Protein AF-A0A928EBF9-F1 (afdb_monomer)

Sequence (90 aa):
MNLFTSDSFRLLCLLTDLQTDTIDGKRVRESQEEIAELFHVSKGKLNPLMQSLVASGCIEKYRARSGYTVTLLGKQVVELIGQLDSMEER

Mean predicted aligned error: 4.14 Å

pLDDT: mean 90.75, std 10.52, range [46.97, 98.25]

Structure (mmCIF, N/CA/C/O backbone):
data_AF-A0A928EBF9-F1
#
_entry.id   AF-A0A928EBF9-F1
#
loop_
_atom_site.group_PDB
_atom_site.id
_atom_site.type_symbol
_atom_site.label_atom_id
_atom_site.label_alt_id
_atom_site.label_comp_id
_atom_site.label_asym_id
_atom_site.label_entity_id
_atom_site.label_seq_id
_atom_site.pdbx_PDB_ins_code
_atom_site.Cartn_x
_atom_site.Cartn_y
_atom_site.Cartn_z
_atom_site.occupancy
_atom_site.B_iso_or_equiv
_atom_site.auth_seq_id
_atom_site.auth_comp_id
_atom_site.auth_asym_id
_atom_site.auth_atom_id
_atom_site.pdbx_PDB_model_num
ATOM 1 N N . MET A 1 1 ? -13.732 7.999 14.060 1.00 46.97 1 MET A N 1
ATOM 2 C CA . MET A 1 1 ? -12.882 6.803 13.884 1.00 46.97 1 MET A CA 1
ATOM 3 C C . MET A 1 1 ? -13.820 5.720 13.396 1.00 46.97 1 MET A C 1
ATOM 5 O O . MET A 1 1 ? -14.687 5.327 14.162 1.00 46.97 1 MET A O 1
ATOM 9 N N . ASN A 1 2 ? -13.759 5.379 12.111 1.00 63.19 2 ASN A N 1
ATOM 10 C CA . ASN A 1 2 ? -14.669 4.409 11.505 1.00 63.19 2 ASN A CA 1
ATOM 11 C C . ASN A 1 2 ? -14.192 2.986 11.852 1.00 63.19 2 ASN A C 1
ATOM 13 O O . ASN A 1 2 ? -12.983 2.733 11.911 1.00 63.19 2 ASN A O 1
ATOM 17 N N . LEU A 1 3 ? -15.139 2.081 12.115 1.00 76.00 3 LEU A N 1
ATOM 18 C CA . LEU A 1 3 ? -14.907 0.719 12.610 1.00 76.00 3 LEU A CA 1
ATOM 19 C C . LEU A 1 3 ? -13.924 -0.093 11.742 1.00 76.00 3 LEU A C 1
ATOM 21 O O . LEU A 1 3 ? -13.218 -0.956 12.261 1.00 76.00 3 LEU A O 1
ATOM 25 N N . PHE A 1 4 ? -13.842 0.208 10.445 1.00 79.81 4 PHE A N 1
ATOM 26 C CA . PHE A 1 4 ? -13.038 -0.519 9.461 1.00 79.81 4 PHE A CA 1
ATOM 27 C C . PHE A 1 4 ? -11.756 0.224 9.037 1.00 79.81 4 PHE A C 1
ATOM 29 O O . PHE A 1 4 ? -10.948 -0.302 8.268 1.00 79.81 4 PHE A O 1
ATOM 36 N N . THR A 1 5 ? -11.502 1.416 9.590 1.00 81.69 5 THR A N 1
ATOM 37 C CA . THR A 1 5 ? -10.336 2.252 9.243 1.00 81.69 5 THR A CA 1
ATOM 38 C C . THR A 1 5 ? -9.090 1.913 10.071 1.00 81.69 5 THR A C 1
ATOM 40 O O . THR A 1 5 ? -8.729 2.595 11.028 1.00 81.69 5 THR A O 1
ATOM 43 N N . SER A 1 6 ? -8.398 0.835 9.688 1.00 91.81 6 SER A N 1
ATOM 44 C CA . SER A 1 6 ? -7.103 0.439 10.273 1.00 91.81 6 SER A CA 1
ATOM 45 C C . SER A 1 6 ? -5.897 1.082 9.566 1.00 91.81 6 SER A C 1
ATOM 47 O O . SER A 1 6 ? -5.998 1.518 8.420 1.00 91.81 6 SER A O 1
ATOM 49 N N . ASP A 1 7 ? -4.718 1.077 10.204 1.00 95.06 7 ASP A N 1
ATOM 50 C CA . ASP A 1 7 ? -3.458 1.486 9.551 1.00 95.06 7 ASP A CA 1
ATOM 51 C C . ASP A 1 7 ? -3.169 0.634 8.294 1.00 95.06 7 ASP A C 1
ATOM 53 O O . ASP A 1 7 ? -2.703 1.162 7.288 1.00 95.06 7 ASP A O 1
ATOM 57 N N . SER A 1 8 ? -3.499 -0.664 8.299 1.00 95.38 8 SER A N 1
ATOM 58 C CA . SER A 1 8 ? -3.366 -1.519 7.108 1.00 95.38 8 SER A CA 1
ATOM 59 C C . SER A 1 8 ? -4.316 -1.098 5.988 1.00 95.38 8 SER A C 1
ATOM 61 O O . SER A 1 8 ? -3.906 -1.064 4.832 1.00 95.38 8 SER A O 1
ATOM 63 N N . PHE A 1 9 ? -5.561 -0.746 6.317 1.00 95.75 9 PHE A N 1
ATOM 64 C CA . PHE A 1 9 ? -6.523 -0.255 5.330 1.00 95.75 9 PHE A CA 1
ATOM 65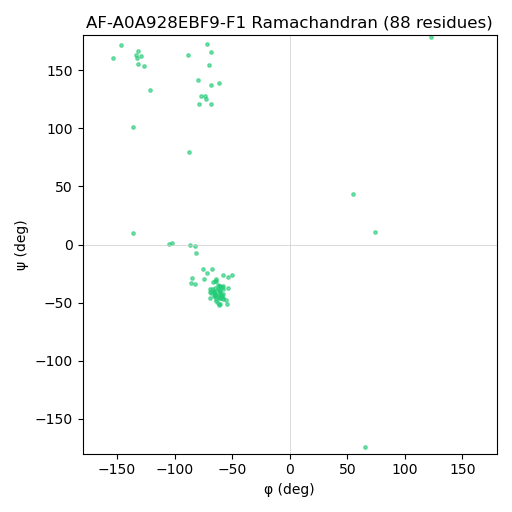 C C . PHE A 1 9 ? -6.074 1.077 4.720 1.00 95.75 9 PHE A C 1
ATOM 67 O O . PHE A 1 9 ? -6.020 1.213 3.503 1.00 95.75 9 PHE A O 1
ATOM 74 N N . ARG A 1 10 ? -5.648 2.032 5.553 1.00 96.56 10 ARG A N 1
ATOM 75 C CA . ARG A 1 10 ? -5.119 3.322 5.083 1.00 96.56 10 ARG A CA 1
ATOM 76 C C . ARG A 1 10 ? -3.910 3.140 4.163 1.00 96.56 10 ARG A C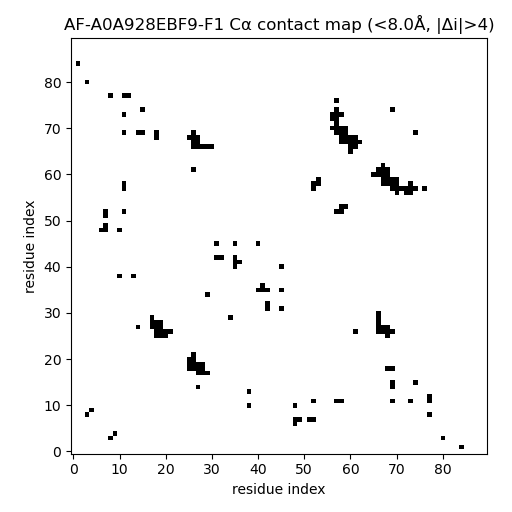 1
ATOM 78 O O . ARG A 1 10 ? -3.789 3.850 3.169 1.00 96.56 10 ARG A O 1
ATOM 85 N N . LEU A 1 11 ? -3.036 2.179 4.472 1.00 97.69 11 LEU A N 1
ATOM 86 C CA . LEU A 1 11 ? -1.910 1.834 3.608 1.00 97.69 11 LEU A CA 1
ATOM 87 C C . LEU A 1 11 ? -2.381 1.233 2.277 1.00 97.69 11 LEU A C 1
ATOM 89 O O . LEU A 1 11 ? -1.840 1.582 1.236 1.00 97.69 11 LEU A O 1
ATOM 93 N N . LEU A 1 12 ? -3.399 0.368 2.286 1.00 98.00 12 LEU A N 1
ATOM 94 C CA . LEU A 1 12 ? -3.981 -0.186 1.061 1.00 98.00 12 LEU A CA 1
ATOM 95 C C . LEU A 1 12 ? -4.564 0.906 0.150 1.00 98.00 12 LEU A C 1
ATOM 97 O O . LEU A 1 12 ? -4.357 0.842 -1.063 1.00 98.00 12 LEU A O 1
ATOM 101 N N . CYS A 1 13 ? -5.230 1.918 0.716 1.00 97.69 13 CYS A N 1
ATOM 102 C CA . CYS A 1 13 ? -5.701 3.082 -0.040 1.00 97.69 13 CYS A CA 1
ATOM 103 C C . CYS A 1 13 ? -4.527 3.828 -0.689 1.00 97.69 13 CYS A C 1
ATOM 105 O O . CYS A 1 13 ? -4.515 3.987 -1.906 1.00 97.69 13 CYS A O 1
ATOM 107 N N . LEU A 1 14 ? -3.484 4.159 0.085 1.00 97.88 14 LEU A N 1
ATOM 108 C CA . LEU A 1 14 ? -2.282 4.811 -0.448 1.00 97.88 14 LEU A CA 1
ATOM 109 C C . LEU A 1 14 ? -1.652 4.003 -1.596 1.00 97.88 14 LEU A C 1
ATOM 111 O O . LEU A 1 14 ? -1.341 4.553 -2.647 1.00 97.88 14 LEU A O 1
ATOM 115 N N . LEU A 1 15 ? -1.477 2.689 -1.430 1.00 97.75 15 LEU A N 1
ATOM 116 C CA . LEU A 1 15 ? -0.911 1.834 -2.481 1.00 97.75 15 LEU A CA 1
ATOM 117 C C . LEU A 1 15 ? -1.804 1.771 -3.728 1.00 97.75 15 LEU A C 1
ATOM 119 O O . LEU A 1 15 ? -1.296 1.585 -4.833 1.00 97.75 15 LEU A O 1
ATOM 123 N N . THR A 1 16 ? -3.120 1.910 -3.562 1.00 97.56 16 THR A N 1
ATOM 124 C CA . THR A 1 16 ? -4.071 1.964 -4.679 1.00 97.56 16 THR A CA 1
ATOM 125 C C . THR A 1 16 ? -3.894 3.252 -5.478 1.00 97.56 16 THR A C 1
ATOM 127 O O . THR A 1 16 ? -3.848 3.177 -6.705 1.00 97.56 16 THR A O 1
ATOM 130 N N . ASP A 1 17 ? -3.702 4.383 -4.797 1.00 97.44 17 ASP A N 1
ATOM 131 C CA . ASP A 1 17 ? -3.471 5.692 -5.420 1.00 97.44 17 ASP A CA 1
ATOM 132 C C . ASP A 1 17 ? -2.107 5.775 -6.123 1.00 97.44 17 ASP A C 1
ATOM 134 O O . ASP A 1 17 ? -1.991 6.347 -7.206 1.00 97.44 1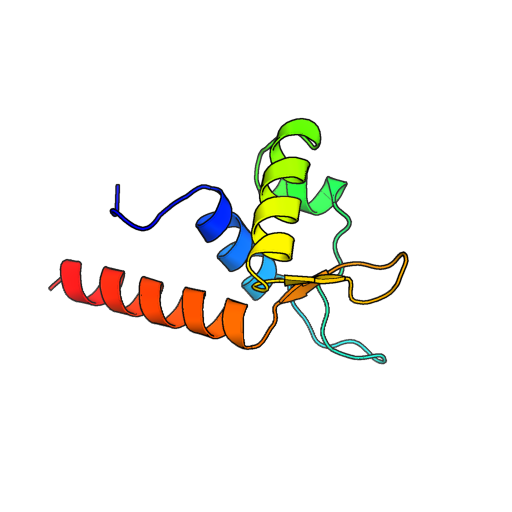7 ASP A O 1
ATOM 138 N N . LEU A 1 18 ? -1.069 5.168 -5.535 1.00 96.38 18 LEU A N 1
ATOM 139 C CA . LEU A 1 18 ? 0.282 5.127 -6.112 1.00 96.38 18 LEU A CA 1
ATOM 140 C C . LEU A 1 18 ? 0.413 4.140 -7.283 1.00 96.38 18 LEU A C 1
ATOM 142 O O . LEU A 1 18 ? 1.348 4.227 -8.084 1.00 96.38 18 LEU A O 1
ATOM 146 N N . GLN A 1 19 ? -0.487 3.158 -7.391 1.00 95.50 19 GLN A N 1
ATOM 147 C CA . GLN A 1 19 ? -0.395 2.156 -8.443 1.00 95.50 19 GLN A CA 1
ATOM 148 C C . GLN A 1 19 ? -0.663 2.774 -9.817 1.00 95.50 19 GLN A C 1
ATOM 150 O O . GLN A 1 19 ? -1.758 3.238 -10.120 1.00 95.50 19 GLN A O 1
ATOM 155 N N . THR A 1 20 ? 0.321 2.661 -10.704 1.00 93.75 20 THR A N 1
ATOM 156 C CA . THR A 1 20 ? 0.268 3.248 -12.044 1.00 93.75 20 THR A CA 1
ATOM 157 C C . THR A 1 20 ? 0.613 2.228 -13.125 1.00 93.75 20 THR A C 1
ATOM 159 O O . THR A 1 20 ? 1.205 1.176 -12.856 1.00 93.75 20 THR A O 1
ATOM 162 N N . ASP A 1 21 ? 0.245 2.537 -14.366 1.00 92.06 21 ASP A N 1
ATOM 163 C CA . ASP A 1 21 ? 0.650 1.763 -15.532 1.00 92.06 21 ASP A CA 1
ATOM 164 C C . ASP A 1 21 ? 2.160 1.914 -15.789 1.00 92.06 21 ASP A C 1
ATOM 166 O O . ASP A 1 21 ? 2.765 2.991 -15.696 1.00 92.06 21 ASP A O 1
ATOM 170 N N . THR A 1 22 ? 2.804 0.794 -16.103 1.00 83.88 22 THR A N 1
ATOM 171 C CA . THR A 1 22 ? 4.195 0.751 -16.562 1.00 83.88 22 THR A CA 1
ATOM 172 C C . THR A 1 22 ? 4.293 -0.121 -17.803 1.00 83.88 22 THR A C 1
ATOM 174 O O . THR A 1 22 ? 3.362 -0.863 -18.115 1.00 83.88 22 THR A O 1
ATOM 177 N N . ILE A 1 23 ? 5.428 -0.053 -18.501 1.00 83.94 23 ILE A N 1
ATOM 178 C CA . ILE A 1 23 ? 5.651 -0.822 -19.734 1.00 83.94 23 ILE A CA 1
ATOM 179 C C . ILE A 1 23 ? 5.509 -2.338 -19.518 1.00 83.94 23 ILE A C 1
ATOM 181 O O . ILE A 1 23 ? 5.130 -3.061 -20.430 1.00 83.94 23 ILE A O 1
ATOM 185 N N . ASP A 1 24 ? 5.753 -2.791 -18.287 1.00 83.06 24 ASP A N 1
ATOM 186 C CA . ASP A 1 24 ? 5.745 -4.194 -17.894 1.00 83.06 24 ASP A CA 1
ATOM 187 C C . ASP A 1 24 ? 4.452 -4.592 -17.135 1.00 83.06 24 ASP A C 1
ATOM 189 O O . ASP A 1 24 ? 4.335 -5.720 -16.650 1.00 83.06 24 ASP A O 1
ATOM 193 N N . GLY A 1 25 ? 3.498 -3.671 -16.945 1.00 86.56 25 GLY A N 1
ATOM 194 C CA . GLY A 1 25 ? 2.265 -3.881 -16.169 1.00 86.56 25 GLY A CA 1
ATOM 195 C C . GLY A 1 25 ? 2.065 -2.901 -15.005 1.00 86.56 25 GLY A C 1
ATOM 196 O O . GLY A 1 25 ? 2.891 -2.021 -14.757 1.00 86.56 25 GLY A O 1
ATOM 197 N N . LYS A 1 26 ? 0.943 -3.030 -14.286 1.00 90.69 26 LYS A N 1
ATOM 198 C CA . LYS A 1 26 ? 0.567 -2.127 -13.182 1.00 90.69 26 LYS A CA 1
ATOM 199 C C . LYS A 1 26 ? 1.345 -2.429 -11.904 1.00 90.69 26 LYS A C 1
ATOM 201 O O . LYS A 1 26 ? 1.324 -3.564 -11.426 1.00 90.69 26 LYS A O 1
ATOM 206 N N . ARG A 1 27 ? 1.979 -1.406 -11.325 1.00 93.75 27 ARG A N 1
ATOM 207 C CA . ARG A 1 27 ? 2.691 -1.513 -10.042 1.00 93.75 27 ARG A CA 1
ATOM 208 C C . ARG A 1 27 ? 2.765 -0.182 -9.303 1.00 93.75 27 ARG A C 1
ATOM 210 O O . ARG A 1 27 ? 2.687 0.880 -9.918 1.00 93.75 27 ARG A O 1
ATOM 217 N N . VAL A 1 28 ? 3.024 -0.269 -8.005 1.00 94.62 28 VAL A N 1
ATOM 218 C CA . VAL A 1 28 ? 3.550 0.830 -7.186 1.00 94.62 28 VAL A CA 1
ATOM 219 C C . VAL A 1 28 ? 5.033 1.012 -7.533 1.00 94.62 28 VAL A C 1
ATOM 221 O O . VAL A 1 28 ? 5.793 0.030 -7.606 1.00 94.62 28 VAL A O 1
ATOM 224 N N . ARG A 1 29 ? 5.442 2.244 -7.861 1.00 92.12 29 ARG A N 1
ATOM 225 C CA . ARG A 1 29 ? 6.809 2.533 -8.337 1.00 92.12 29 ARG A CA 1
ATOM 226 C C . ARG A 1 29 ? 7.780 2.749 -7.188 1.00 92.12 29 ARG A C 1
ATOM 228 O O . ARG A 1 29 ? 8.940 2.359 -7.316 1.00 92.12 29 ARG A O 1
ATOM 235 N N . GLU A 1 30 ? 7.251 3.308 -6.117 1.00 93.56 30 GLU A N 1
ATOM 236 C CA . GLU A 1 30 ? 7.886 3.704 -4.880 1.00 93.56 30 GLU A CA 1
ATOM 237 C C . GLU A 1 30 ? 8.491 2.489 -4.164 1.00 93.56 30 GLU A C 1
ATOM 239 O O . GLU A 1 30 ? 7.927 1.389 -4.107 1.00 93.56 30 GLU A O 1
ATOM 244 N N . SER A 1 31 ? 9.678 2.702 -3.615 1.00 92.12 31 SER A N 1
ATOM 245 C CA . SER A 1 31 ? 10.352 1.808 -2.682 1.00 92.12 31 SER A CA 1
ATOM 246 C C . SER A 1 31 ? 9.622 1.755 -1.337 1.00 92.12 31 SER A C 1
ATOM 248 O O . SER A 1 31 ? 8.775 2.589 -1.026 1.00 92.12 31 SER A O 1
ATOM 250 N N . GLN A 1 32 ? 9.954 0.772 -0.494 1.00 91.38 32 GLN A N 1
ATOM 251 C CA . GLN A 1 32 ? 9.374 0.715 0.852 1.00 91.38 32 GLN A CA 1
ATOM 252 C C . GLN A 1 32 ? 9.789 1.906 1.720 1.00 91.38 32 GLN A C 1
ATOM 254 O O . GLN A 1 32 ? 9.012 2.314 2.575 1.00 91.38 32 GLN A O 1
ATOM 259 N N . GLU A 1 33 ? 10.987 2.451 1.525 1.00 93.69 33 GLU A N 1
ATOM 260 C CA . GLU A 1 33 ? 11.427 3.686 2.167 1.00 93.69 33 GLU A CA 1
ATOM 261 C C . GLU A 1 33 ? 10.542 4.872 1.764 1.00 93.69 33 GLU A C 1
ATOM 263 O O . GLU A 1 33 ? 9.972 5.515 2.640 1.00 93.69 33 GLU A O 1
ATOM 268 N N . GLU A 1 34 ? 10.336 5.093 0.463 1.00 96.00 34 GLU A N 1
ATOM 269 C CA . GLU A 1 34 ? 9.467 6.171 -0.039 1.00 96.00 34 GLU A CA 1
ATOM 270 C C . GLU A 1 34 ? 8.015 5.985 0.427 1.00 96.00 34 GLU A C 1
ATOM 272 O O . GLU A 1 34 ? 7.376 6.933 0.876 1.00 96.00 34 GLU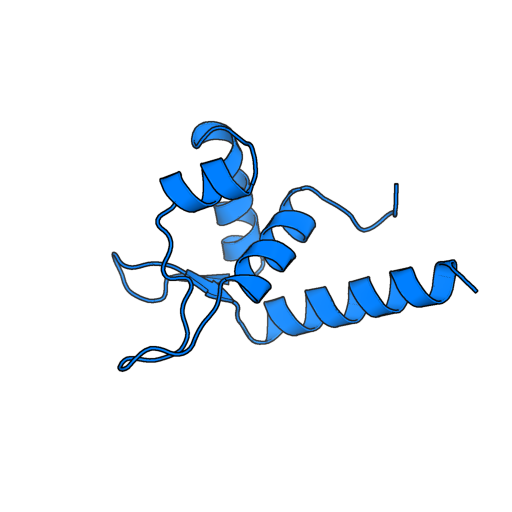 A O 1
ATOM 277 N N . ILE A 1 35 ? 7.496 4.750 0.414 1.00 96.88 35 ILE A N 1
ATOM 278 C CA . ILE A 1 35 ? 6.160 4.446 0.951 1.00 96.88 35 ILE A CA 1
ATOM 279 C C . ILE A 1 35 ? 6.094 4.759 2.453 1.00 96.88 35 ILE A C 1
ATOM 281 O O . ILE A 1 35 ? 5.076 5.260 2.922 1.00 96.88 35 ILE A O 1
ATOM 285 N N . ALA A 1 36 ? 7.149 4.482 3.226 1.00 97.00 36 ALA A N 1
ATOM 286 C CA . ALA A 1 36 ? 7.174 4.766 4.662 1.00 97.00 36 ALA A CA 1
ATOM 287 C C . ALA A 1 36 ? 7.125 6.276 4.931 1.00 97.00 36 ALA A C 1
ATOM 289 O O . ALA A 1 36 ? 6.399 6.716 5.824 1.00 97.00 36 ALA A O 1
ATOM 290 N N . GLU A 1 37 ? 7.846 7.060 4.128 1.00 97.94 37 GLU A N 1
ATOM 291 C CA . GLU A 1 37 ? 7.835 8.523 4.179 1.00 97.94 37 GLU A CA 1
ATOM 292 C C . GLU A 1 37 ? 6.457 9.092 3.818 1.00 97.94 37 GLU A C 1
ATOM 294 O O . GLU A 1 37 ? 5.909 9.885 4.588 1.00 97.94 37 GLU A O 1
ATOM 299 N N . LEU A 1 38 ? 5.859 8.624 2.714 1.00 98.00 38 LEU A N 1
ATOM 300 C CA . LEU A 1 38 ? 4.510 9.006 2.273 1.00 98.00 38 LEU A CA 1
ATOM 301 C C . LEU A 1 38 ? 3.427 8.607 3.283 1.00 98.00 38 LEU A C 1
ATOM 303 O O . LEU A 1 38 ? 2.449 9.326 3.467 1.00 98.00 38 LEU A O 1
ATOM 307 N N . PHE A 1 39 ? 3.601 7.470 3.958 1.00 97.50 39 PHE A N 1
ATOM 308 C CA . PHE A 1 39 ? 2.680 6.983 4.983 1.00 97.50 39 PHE A CA 1
ATOM 309 C C . PHE A 1 39 ? 2.977 7.547 6.385 1.00 97.50 39 PHE A C 1
ATOM 311 O O . PHE A 1 39 ? 2.269 7.233 7.342 1.00 97.50 39 PHE A O 1
ATOM 318 N N . HIS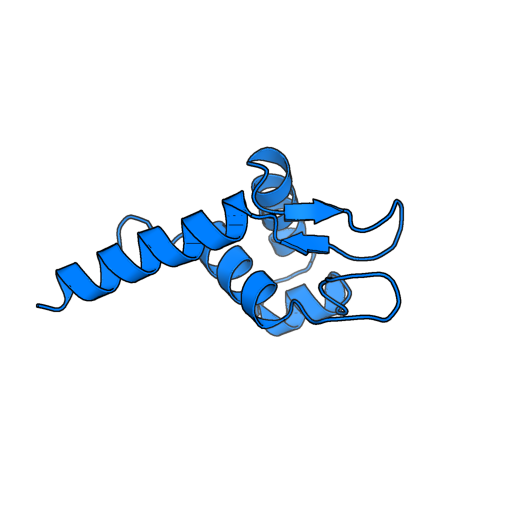 A 1 40 ? 4.011 8.385 6.518 1.00 97.25 40 HIS A N 1
ATOM 319 C CA . HIS A 1 40 ? 4.442 9.031 7.761 1.00 97.25 40 HIS A CA 1
ATOM 320 C C . HIS A 1 40 ? 4.729 8.053 8.912 1.00 97.25 40 HIS A C 1
ATOM 322 O O . HIS A 1 40 ? 4.360 8.280 10.068 1.00 97.25 40 HIS A O 1
ATOM 328 N N . VAL A 1 41 ? 5.409 6.948 8.606 1.00 97.31 41 VAL A N 1
ATOM 329 C CA . VAL A 1 41 ? 5.826 5.942 9.591 1.00 97.31 41 VAL A CA 1
ATOM 330 C C . VAL A 1 41 ? 7.284 5.544 9.389 1.00 97.31 41 VAL A C 1
ATOM 332 O O . VAL A 1 41 ? 7.869 5.741 8.331 1.00 97.31 41 VAL A O 1
ATOM 335 N N . SER A 1 42 ? 7.892 4.922 10.398 1.00 96.56 42 SER A N 1
ATOM 336 C CA . SER A 1 42 ? 9.195 4.288 10.204 1.00 96.56 42 SER A CA 1
ATOM 337 C C . SER A 1 42 ? 9.067 3.037 9.330 1.00 96.56 42 SER A C 1
ATOM 339 O O . SER A 1 42 ? 8.046 2.343 9.356 1.00 96.56 42 SER A O 1
ATOM 341 N N . LYS A 1 43 ? 10.149 2.661 8.639 1.00 92.75 43 LYS A N 1
ATOM 342 C CA . LYS A 1 43 ? 10.222 1.389 7.898 1.00 92.75 43 LYS A CA 1
ATOM 343 C C . LYS A 1 43 ? 9.887 0.176 8.778 1.00 92.75 43 LYS A C 1
ATOM 345 O O . LYS A 1 43 ? 9.219 -0.756 8.335 1.00 92.75 43 LYS A O 1
ATOM 350 N N . GLY A 1 44 ? 10.313 0.207 10.044 1.00 94.81 44 GLY A N 1
ATOM 351 C CA . GLY A 1 44 ? 10.010 -0.837 11.025 1.00 94.81 44 GLY A CA 1
ATOM 352 C C . GLY A 1 44 ? 8.510 -1.000 11.288 1.00 94.81 44 GLY A C 1
ATOM 353 O O . GLY A 1 44 ? 8.053 -2.127 11.448 1.00 94.81 44 GLY A O 1
ATOM 354 N N . LYS A 1 45 ? 7.739 0.097 11.268 1.00 95.88 45 LYS A N 1
ATOM 355 C CA . LYS A 1 45 ? 6.275 0.062 11.391 1.00 95.88 45 LYS A CA 1
ATOM 356 C C . LYS A 1 45 ? 5.586 -0.257 10.057 1.00 95.88 45 LYS A C 1
ATOM 358 O O . LYS A 1 45 ? 4.574 -0.951 10.065 1.00 95.88 45 LYS A O 1
ATOM 363 N N . LEU A 1 46 ? 6.133 0.186 8.921 1.00 97.00 46 LEU A N 1
ATOM 364 C CA . LEU A 1 46 ? 5.571 -0.116 7.600 1.00 97.00 46 LEU A CA 1
ATOM 365 C C . LEU A 1 46 ? 5.629 -1.617 7.276 1.00 97.00 46 LEU A C 1
ATOM 367 O O . LEU A 1 46 ? 4.664 -2.182 6.765 1.00 97.00 46 LEU A O 1
ATOM 371 N N . ASN A 1 47 ? 6.750 -2.276 7.576 1.00 94.94 47 ASN A N 1
ATOM 372 C CA . ASN A 1 47 ? 6.984 -3.666 7.182 1.00 94.94 47 ASN A CA 1
ATOM 373 C C . ASN A 1 47 ? 5.875 -4.637 7.639 1.00 94.94 47 ASN A C 1
ATOM 375 O O . ASN A 1 47 ? 5.354 -5.353 6.783 1.00 94.94 47 ASN A O 1
ATOM 379 N N . PRO A 1 48 ? 5.460 -4.665 8.921 1.00 96.25 48 PRO A N 1
ATOM 380 C CA . PRO A 1 48 ? 4.338 -5.493 9.362 1.00 96.25 48 PRO A CA 1
ATOM 381 C C . PRO A 1 48 ? 3.020 -5.188 8.640 1.00 96.25 48 PRO A C 1
ATOM 383 O O . PRO A 1 48 ? 2.277 -6.115 8.328 1.00 96.25 48 PRO A O 1
ATOM 386 N N . LEU A 1 49 ? 2.741 -3.918 8.324 1.00 97.38 49 LEU A N 1
ATOM 387 C CA . LEU A 1 49 ? 1.532 -3.534 7.585 1.00 97.38 49 LEU A CA 1
ATOM 388 C C . LEU A 1 49 ? 1.557 -4.096 6.159 1.00 97.38 49 LEU A C 1
ATOM 390 O O . LEU A 1 49 ? 0.569 -4.677 5.717 1.00 97.38 49 LEU A O 1
ATOM 394 N N . MET A 1 50 ? 2.702 -4.000 5.475 1.00 95.88 50 MET A N 1
ATOM 395 C CA . MET A 1 50 ? 2.896 -4.599 4.150 1.00 95.88 50 MET A CA 1
ATOM 396 C C . MET A 1 50 ? 2.725 -6.120 4.194 1.00 95.88 50 MET A C 1
ATOM 398 O O . MET A 1 50 ? 2.052 -6.682 3.335 1.00 95.88 50 MET A O 1
ATOM 402 N N . GLN A 1 51 ? 3.292 -6.794 5.202 1.00 95.25 51 GLN A N 1
ATOM 403 C CA . GLN A 1 51 ? 3.128 -8.244 5.358 1.00 95.25 51 GLN A CA 1
ATOM 404 C C . GLN A 1 51 ? 1.675 -8.636 5.635 1.00 95.25 51 GLN A C 1
ATOM 406 O O . GLN A 1 51 ? 1.218 -9.636 5.095 1.00 95.25 51 GLN A O 1
ATOM 411 N N . SER A 1 52 ? 0.939 -7.841 6.415 1.00 96.69 52 SER A N 1
ATOM 412 C CA . SER A 1 52 ? -0.495 -8.049 6.645 1.00 96.69 52 SER A CA 1
ATOM 413 C C . SER A 1 52 ? -1.289 -7.980 5.335 1.00 96.69 52 SER A C 1
ATOM 415 O O . SER A 1 52 ? -2.068 -8.882 5.042 1.00 96.69 52 SER A O 1
ATOM 417 N N . LEU A 1 53 ? -1.020 -6.972 4.494 1.00 97.31 53 LEU A N 1
ATOM 418 C CA . LEU A 1 53 ? -1.674 -6.821 3.188 1.00 97.31 53 LEU A CA 1
ATOM 419 C C . LEU A 1 53 ? -1.309 -7.930 2.189 1.00 97.31 53 LEU A C 1
ATOM 421 O O . LEU A 1 53 ? -2.134 -8.300 1.355 1.00 97.31 53 LEU A O 1
ATOM 425 N N . VAL A 1 54 ? -0.083 -8.459 2.262 1.00 96.38 54 VAL A N 1
ATOM 426 C CA . VAL A 1 54 ? 0.324 -9.636 1.478 1.00 96.38 54 VAL A CA 1
ATOM 427 C C . 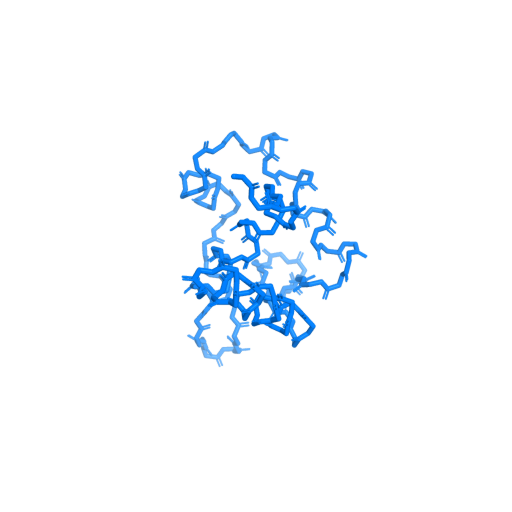VAL A 1 54 ? -0.396 -10.885 1.983 1.00 96.38 54 VAL A C 1
ATOM 429 O O . VAL A 1 54 ? -0.939 -11.644 1.186 1.00 96.38 54 VAL A O 1
ATOM 432 N N . ALA A 1 55 ? -0.435 -11.095 3.301 1.00 97.00 55 ALA A N 1
ATOM 433 C CA . ALA A 1 55 ? -1.074 -12.256 3.914 1.00 97.00 55 ALA A CA 1
ATOM 434 C C . ALA A 1 55 ? -2.591 -12.295 3.668 1.00 97.00 55 ALA A C 1
ATOM 436 O O . ALA A 1 55 ? -3.157 -13.378 3.547 1.00 97.00 55 ALA A O 1
ATOM 437 N N . SER A 1 56 ? -3.241 -11.133 3.552 1.00 96.62 56 SER A N 1
ATOM 438 C CA . SER A 1 56 ? -4.658 -11.027 3.193 1.00 96.62 56 SER A CA 1
ATOM 439 C C . SER A 1 56 ? -4.935 -11.124 1.687 1.00 96.62 56 SER A C 1
ATOM 441 O O . SER A 1 56 ? -6.096 -11.157 1.289 1.00 96.62 56 SER A O 1
ATOM 443 N N . GLY A 1 57 ? -3.901 -11.151 0.837 1.00 97.69 57 GLY A N 1
ATOM 444 C CA . GLY A 1 57 ? -4.043 -11.175 -0.622 1.00 97.69 57 GLY A CA 1
ATOM 445 C C . GLY A 1 57 ? -4.473 -9.841 -1.245 1.00 97.69 57 GLY A C 1
ATOM 446 O O . GLY A 1 57 ? -4.803 -9.795 -2.432 1.00 97.69 57 GLY A O 1
ATOM 447 N N . CYS A 1 58 ? -4.475 -8.746 -0.480 1.00 98.06 58 CYS A N 1
ATOM 448 C CA . CYS A 1 58 ? -4.821 -7.416 -0.989 1.00 98.06 58 CYS A CA 1
ATOM 449 C C . CYS A 1 58 ? -3.708 -6.816 -1.859 1.00 98.06 58 CYS A C 1
ATOM 451 O O . CYS A 1 58 ? -3.986 -6.038 -2.774 1.00 98.06 58 CYS A O 1
ATOM 453 N N . ILE A 1 59 ? -2.452 -7.179 -1.588 1.00 97.25 59 ILE A N 1
ATOM 454 C CA . ILE A 1 59 ? -1.306 -6.829 -2.429 1.00 97.25 59 ILE A CA 1
ATOM 455 C C . ILE A 1 59 ? -0.444 -8.057 -2.702 1.00 97.25 59 ILE A C 1
ATOM 457 O O . ILE A 1 59 ? -0.388 -8.992 -1.907 1.00 97.25 59 ILE A O 1
ATOM 461 N N . GLU A 1 60 ? 0.296 -8.015 -3.798 1.00 95.31 60 GLU A N 1
ATOM 462 C CA . GLU A 1 60 ? 1.277 -9.032 -4.154 1.00 95.31 60 GLU A CA 1
ATOM 463 C C . GLU A 1 60 ? 2.597 -8.393 -4.581 1.00 95.31 60 GLU A C 1
ATOM 465 O O . GLU A 1 60 ? 2.668 -7.208 -4.916 1.00 95.31 60 GLU A O 1
ATOM 470 N N . LYS A 1 61 ? 3.679 -9.174 -4.549 1.00 91.19 61 LYS A N 1
ATOM 471 C CA . LYS A 1 61 ? 4.964 -8.720 -5.085 1.00 91.19 61 LYS A CA 1
ATOM 472 C C . LYS A 1 61 ? 4.878 -8.714 -6.604 1.00 91.19 61 LYS A C 1
ATOM 474 O O . LYS A 1 61 ? 4.627 -9.755 -7.199 1.00 91.19 61 LYS A O 1
ATOM 479 N N . TYR A 1 62 ? 5.171 -7.576 -7.223 1.00 84.38 62 TYR A N 1
ATOM 480 C CA . TYR A 1 62 ? 5.095 -7.443 -8.677 1.00 84.38 62 TYR A CA 1
ATOM 481 C C . TYR A 1 62 ? 6.171 -8.286 -9.397 1.00 84.38 62 TYR A C 1
ATOM 483 O O . TYR A 1 62 ? 5.899 -8.929 -10.407 1.00 84.38 62 TYR A O 1
ATOM 491 N N . ARG A 1 63 ? 7.394 -8.353 -8.843 1.00 81.81 63 ARG A N 1
ATOM 492 C CA . ARG A 1 63 ? 8.431 -9.358 -9.174 1.00 81.81 63 ARG A CA 1
ATOM 493 C C . ARG A 1 63 ? 9.250 -9.687 -7.926 1.00 81.81 63 ARG A C 1
ATOM 495 O O . ARG A 1 63 ? 9.167 -8.977 -6.926 1.00 81.81 63 ARG A O 1
ATOM 502 N N . ALA A 1 64 ? 10.121 -10.699 -8.001 1.00 68.94 64 ALA A N 1
ATOM 503 C CA . ALA A 1 64 ? 10.947 -11.160 -6.875 1.00 68.94 64 ALA A CA 1
ATOM 504 C C . ALA A 1 64 ? 11.720 -10.047 -6.128 1.00 68.94 64 ALA A C 1
ATOM 506 O O . ALA A 1 64 ? 12.011 -10.211 -4.943 1.00 68.94 64 ALA A O 1
ATOM 507 N N . ARG A 1 65 ? 12.047 -8.924 -6.793 1.00 64.31 65 ARG A N 1
ATOM 508 C CA . ARG A 1 65 ? 12.785 -7.788 -6.207 1.00 64.31 65 ARG A CA 1
ATOM 509 C C . ARG A 1 65 ? 12.238 -6.393 -6.542 1.00 64.31 65 ARG A C 1
ATOM 511 O O . ARG A 1 65 ? 12.926 -5.418 -6.267 1.00 64.31 65 ARG A O 1
ATOM 518 N N . SER A 1 66 ? 11.057 -6.259 -7.147 1.00 67.62 66 SER A N 1
ATOM 519 C CA . SER A 1 66 ? 10.597 -4.939 -7.611 1.00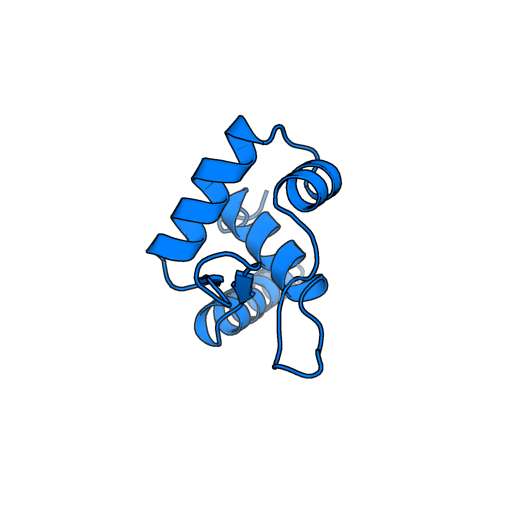 67.62 66 SER A CA 1
ATOM 520 C C . SER A 1 66 ? 9.136 -4.681 -7.278 1.00 67.62 66 SER A C 1
ATOM 522 O O . SER A 1 66 ? 8.264 -5.141 -8.007 1.00 67.62 66 SER A O 1
ATOM 524 N N . GLY A 1 67 ? 8.901 -3.898 -6.225 1.00 85.00 67 GLY A N 1
ATOM 525 C CA . GLY A 1 67 ? 7.616 -3.261 -5.935 1.00 85.00 67 GLY A CA 1
ATOM 526 C C . GLY A 1 67 ? 6.458 -4.204 -5.602 1.00 85.00 67 GLY A C 1
ATOM 527 O O . GLY A 1 67 ? 6.608 -5.423 -5.476 1.00 85.00 67 GLY A O 1
ATOM 528 N N . TYR A 1 68 ? 5.288 -3.592 -5.466 1.00 93.75 68 TYR A N 1
ATOM 529 C CA . TYR A 1 68 ? 4.037 -4.256 -5.128 1.00 93.75 68 TYR A CA 1
ATOM 530 C C . TYR A 1 68 ? 2.958 -3.905 -6.150 1.00 93.75 68 TYR A C 1
ATOM 532 O O . TYR A 1 68 ? 2.995 -2.836 -6.764 1.00 93.75 68 TYR A O 1
ATOM 540 N N . THR A 1 69 ? 1.993 -4.800 -6.299 1.00 95.69 69 THR A N 1
ATOM 541 C CA . THR A 1 69 ? 0.775 -4.593 -7.081 1.00 95.69 69 THR A CA 1
ATOM 542 C C . THR A 1 69 ? -0.414 -4.776 -6.154 1.00 95.69 69 THR A C 1
ATOM 544 O O . THR A 1 69 ? -0.469 -5.736 -5.386 1.00 95.69 69 THR A O 1
ATOM 547 N N . VAL A 1 70 ? -1.366 -3.850 -6.213 1.00 97.62 70 VAL A N 1
ATOM 548 C CA . VAL A 1 70 ? -2.664 -4.002 -5.557 1.00 97.62 70 VAL A CA 1
ATOM 549 C C . VAL A 1 70 ? -3.526 -4.914 -6.419 1.00 97.62 70 VAL A C 1
ATOM 551 O O . VAL A 1 70 ? -3.791 -4.605 -7.590 1.00 97.62 70 VAL A O 1
ATOM 554 N N . THR A 1 71 ? -3.958 -6.027 -5.831 1.00 97.62 71 THR A N 1
ATOM 555 C CA . THR A 1 71 ? -4.742 -7.066 -6.504 1.00 97.62 71 THR A CA 1
ATOM 556 C C . THR A 1 71 ? -6.168 -6.585 -6.785 1.00 97.62 71 THR A C 1
ATOM 558 O O . THR A 1 71 ? -6.595 -5.517 -6.338 1.00 97.62 71 THR A O 1
ATOM 561 N N . LEU A 1 72 ? -6.943 -7.381 -7.528 1.00 97.44 72 LEU A N 1
ATOM 562 C CA . LEU A 1 72 ? -8.374 -7.117 -7.695 1.00 97.44 72 LEU A CA 1
ATOM 563 C C . LEU A 1 72 ? -9.106 -7.117 -6.343 1.00 97.44 72 LEU A C 1
ATOM 565 O O . LEU A 1 72 ? -9.898 -6.214 -6.088 1.00 97.44 72 LEU A O 1
ATOM 569 N N . LEU A 1 73 ? -8.778 -8.074 -5.468 1.00 98.25 73 LEU A N 1
ATOM 570 C CA . LEU A 1 73 ? -9.321 -8.148 -4.112 1.00 98.25 73 LEU A CA 1
ATOM 571 C C . LEU A 1 73 ? -9.012 -6.869 -3.321 1.00 98.25 73 LEU A C 1
ATOM 573 O O . LEU A 1 73 ? -9.913 -6.293 -2.720 1.00 98.25 73 LEU A O 1
ATOM 577 N N . GLY A 1 74 ? -7.766 -6.385 -3.363 1.00 98.06 74 GLY A N 1
ATOM 578 C CA . GLY A 1 74 ? -7.382 -5.153 -2.671 1.00 98.06 74 GLY A CA 1
ATOM 579 C C . GLY A 1 74 ? -8.209 -3.940 -3.109 1.00 98.06 74 GLY A C 1
ATOM 580 O O . GLY A 1 74 ? -8.685 -3.184 -2.267 1.00 98.06 74 GLY A O 1
ATOM 581 N N . LYS A 1 75 ? -8.459 -3.797 -4.416 1.00 97.94 75 LYS A N 1
ATOM 582 C CA . LYS A 1 75 ? -9.296 -2.711 -4.959 1.00 97.94 75 LYS A CA 1
ATOM 583 C C . LYS A 1 75 ? -10.752 -2.815 -4.509 1.00 97.94 75 LYS A C 1
ATOM 585 O O . LYS A 1 75 ? -11.333 -1.808 -4.124 1.00 97.94 75 LYS A O 1
ATOM 590 N N . GLN A 1 76 ? -11.316 -4.023 -4.517 1.00 97.88 76 GLN A N 1
ATOM 591 C CA . GLN A 1 76 ? -12.685 -4.263 -4.049 1.00 97.88 76 GLN A CA 1
ATOM 592 C C . GLN A 1 76 ? -12.847 -3.934 -2.562 1.00 97.88 76 GLN A C 1
ATOM 594 O O . GLN A 1 76 ? -13.864 -3.377 -2.167 1.00 97.88 76 GLN A O 1
ATOM 599 N N . VAL A 1 77 ? -11.840 -4.234 -1.736 1.00 96.81 77 VAL A N 1
ATOM 600 C CA . VAL A 1 77 ? -11.846 -3.869 -0.311 1.00 96.81 77 V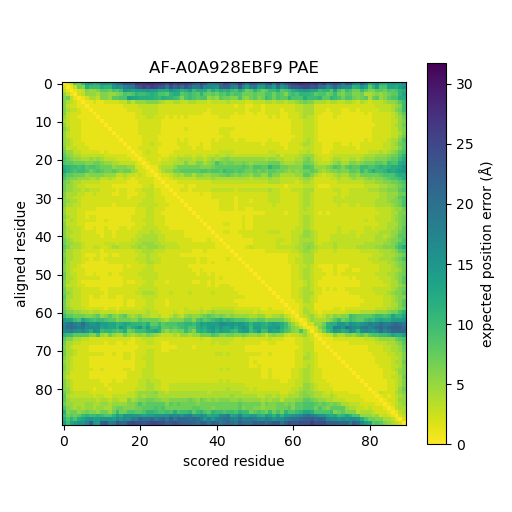AL A CA 1
ATOM 601 C C . VAL A 1 77 ? -11.882 -2.349 -0.125 1.00 96.81 77 VAL A C 1
ATOM 603 O O . VAL A 1 77 ? -12.676 -1.864 0.679 1.00 96.81 77 VAL A O 1
ATOM 606 N N . VAL A 1 78 ? -11.064 -1.597 -0.874 1.00 96.75 78 VAL A N 1
ATOM 607 C CA . VAL A 1 78 ? -11.072 -0.120 -0.846 1.00 96.75 78 VAL A CA 1
ATOM 608 C C . VAL A 1 78 ? -12.433 0.431 -1.260 1.00 96.75 78 VAL A C 1
ATOM 610 O O . VAL A 1 78 ? -12.975 1.293 -0.573 1.00 96.75 78 VAL A O 1
ATOM 613 N N . GLU A 1 79 ? -13.009 -0.098 -2.339 1.00 95.62 79 GLU A N 1
ATOM 614 C CA . GLU A 1 79 ? -14.322 0.319 -2.831 1.00 95.62 79 GLU A CA 1
ATOM 615 C C . GLU A 1 79 ? -15.437 0.054 -1.809 1.00 95.62 79 GLU A C 1
ATOM 617 O O . GLU A 1 79 ? -16.201 0.962 -1.491 1.00 95.62 79 GLU A O 1
ATOM 622 N N . LEU A 1 80 ? -15.517 -1.162 -1.260 1.00 94.62 80 LEU A N 1
ATOM 623 C CA . LEU A 1 80 ? -16.574 -1.548 -0.321 1.00 94.62 80 LEU A CA 1
ATOM 624 C C . LEU A 1 80 ? -16.518 -0.747 0.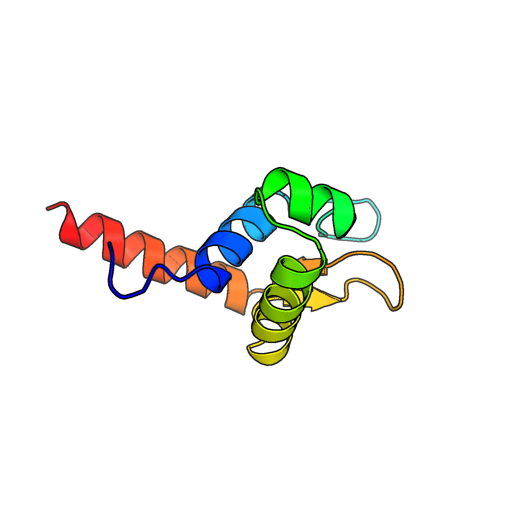981 1.00 94.62 80 LEU A C 1
ATOM 626 O O . LEU A 1 80 ? -17.555 -0.301 1.465 1.00 94.62 80 LEU A O 1
ATOM 630 N N . ILE A 1 81 ? -15.324 -0.542 1.545 1.00 92.56 81 ILE A N 1
ATOM 631 C CA . ILE A 1 81 ? -15.185 0.259 2.767 1.00 92.56 81 ILE A CA 1
ATOM 632 C C . ILE A 1 81 ? -15.481 1.735 2.470 1.00 92.56 81 ILE A C 1
ATOM 634 O O . ILE A 1 81 ? -16.218 2.358 3.223 1.00 92.56 81 ILE A O 1
ATOM 638 N N . GLY A 1 82 ? -15.020 2.277 1.337 1.00 89.62 82 GLY A N 1
ATOM 639 C CA . GLY A 1 82 ? -15.363 3.647 0.937 1.00 89.62 82 GLY A CA 1
ATOM 640 C C . GLY A 1 82 ? -16.870 3.866 0.738 1.00 89.62 82 GLY A C 1
ATOM 641 O O . GLY A 1 82 ? -17.398 4.920 1.091 1.00 89.62 82 GLY A O 1
ATOM 642 N N . GLN A 1 83 ? -17.590 2.864 0.220 1.00 90.69 83 GLN A N 1
ATOM 643 C CA . GLN A 1 83 ? -19.052 2.901 0.132 1.00 90.69 83 GLN A CA 1
ATOM 644 C C . GLN A 1 83 ? -19.704 2.921 1.518 1.00 90.69 83 GLN A C 1
ATOM 646 O O . GLN A 1 83 ? -20.604 3.732 1.735 1.00 90.69 83 GLN A O 1
ATOM 651 N N . LEU A 1 84 ? -19.241 2.084 2.454 1.00 88.12 84 LEU A N 1
ATOM 652 C CA . LEU A 1 84 ? -19.740 2.072 3.834 1.00 88.12 84 LEU A CA 1
ATOM 653 C C . LEU A 1 84 ? -19.565 3.440 4.507 1.00 88.12 84 LEU A C 1
ATOM 655 O O . LEU A 1 84 ? -20.531 3.954 5.067 1.00 88.12 84 LEU A O 1
ATOM 659 N N . ASP A 1 85 ? -18.395 4.064 4.365 1.00 82.69 85 ASP A N 1
ATOM 660 C CA . ASP A 1 85 ? -18.119 5.399 4.913 1.00 82.69 85 ASP A CA 1
ATOM 661 C C . ASP A 1 85 ? -19.108 6.442 4.355 1.00 82.69 85 ASP A C 1
ATOM 663 O O . ASP A 1 85 ? -19.710 7.207 5.106 1.00 82.69 85 ASP A O 1
ATOM 667 N N . SER A 1 86 ? -19.371 6.417 3.043 1.00 82.75 86 SER A N 1
ATOM 668 C CA . SER A 1 86 ? -20.321 7.343 2.402 1.00 82.75 86 SER A CA 1
ATOM 669 C C . SER A 1 86 ? -21.789 7.135 2.809 1.00 82.75 86 SER A C 1
ATOM 671 O O . SER A 1 86 ? -22.621 8.028 2.629 1.00 82.75 86 SER A O 1
ATOM 673 N N . MET A 1 87 ? -22.130 5.948 3.321 1.00 82.94 87 MET A N 1
ATOM 674 C CA . MET A 1 87 ? -23.469 5.621 3.814 1.00 82.94 87 MET A CA 1
ATOM 675 C C . MET A 1 87 ? -23.672 6.062 5.267 1.00 82.94 87 MET A C 1
ATOM 677 O O . MET A 1 87 ? -24.804 6.367 5.627 1.00 82.94 87 MET A O 1
ATOM 681 N N . GLU A 1 88 ? -22.611 6.113 6.081 1.00 71.81 88 GLU A N 1
ATOM 682 C CA . GLU A 1 88 ? -22.653 6.629 7.460 1.00 71.81 88 GLU A CA 1
ATOM 683 C C . GLU A 1 88 ? -22.804 8.161 7.521 1.00 71.81 88 GLU A C 1
ATOM 685 O O . GLU A 1 88 ? -23.302 8.691 8.511 1.00 71.81 88 GLU A O 1
ATOM 690 N N . GLU A 1 89 ? -22.391 8.880 6.472 1.00 61.81 89 GLU A N 1
ATOM 691 C CA . GLU A 1 89 ? -22.476 10.348 6.388 1.00 61.81 89 GLU A CA 1
ATOM 692 C C . GLU A 1 89 ? -23.861 10.882 5.956 1.00 61.81 89 GLU A C 1
ATOM 694 O O . GLU A 1 89 ? -24.052 12.099 5.874 1.00 61.81 89 GLU A O 1
ATOM 699 N N . ARG A 1 90 ? -24.825 9.996 5.672 1.00 52.72 90 ARG A N 1
ATOM 700 C CA . ARG A 1 90 ? -26.213 10.332 5.305 1.00 52.72 90 ARG A CA 1
ATOM 701 C C . ARG A 1 90 ? -27.169 10.194 6.483 1.00 52.72 90 ARG A C 1
ATOM 703 O O . ARG A 1 90 ? -28.080 11.048 6.565 1.00 52.72 90 ARG A O 1
#

Nearest PDB structures (foldseek):
  1ft9-assembly1_B  TM=8.302E-01  e=2.607E-03  Rhodospirillum rubrum
  4fx0-assembly1_B  TM=8.182E-01  e=6.667E-03  Mycobacterium tuberculosis
  3b02-assembly1_A  TM=7.101E-01  e=2.788E-03  Thermus thermophilus HB8
  2qww-assembly3_F  TM=6.636E-01  e=5.452E-03  Listeria monocytogenes serotype 4b str. F2365
  2zcw-assembly1_A-2  TM=7.567E-01  e=2.726E-02  Thermus thermophilus

Solvent-accessible surface area (backbone atoms only — not comparable to full-atom values): 5196 Å² total; per-residue (Å²): 135,62,98,79,72,42,75,52,50,56,50,52,49,52,48,53,73,54,40,39,87,47,100,91,46,66,30,29,82,62,50,69,64,55,47,13,59,78,69,73,46,53,57,81,63,41,50,60,38,54,49,50,34,42,74,72,50,26,28,44,70,65,42,102,87,51,47,38,22,68,33,72,62,29,52,51,51,51,51,54,51,52,50,53,57,63,59,75,77,106

Foldseek 3Di:
DDPPDDLLLVLLVVQVVQWDADPLGTFRQDDLCRSCVVSVHDSVVSVVSVVVCVVVVQWDAPDPPGGIDGDPVSVVVNVVVVVVVVVVVD

Radius of gyration: 13.31 Å; Cα contacts (8 Å, |Δi|>4): 94; chains: 1; bounding box: 39×23×34 Å

Secondary structure (DSSP, 8-state):
--TT--HHHHHHHHHHHHEE--TT--EE-S-HHHHHHHTTS-HHHHHHHHHHHHHTTSEEEEETTEEEEE-HHHHHHHHHHHHHHHHHT-